Protein AF-A0A3G6NAJ1-F1 (afdb_monomer_lite)

Sequence (174 aa):
MIWLTFDSLKNNQDKDSTIIVYVIDLIFLIFSSGSLFYFLKTQIIKVTENHLIVSYQFLPFSKKVLLNDINGFKQIPKPVKYSKGFEKPQTIYTIFETFIILKNKNDLKTYALDDFEFNEVRKLVEKIKRREGKLEVKKLTTVEFIFQNFSIILFLIICLILVLGLSNALINNS

Organism: NCBI:txid254

Secondary structure (DSSP, 8-state):
-HHHHHHHHHS---HHHHHHHHHHHHHHHHHHHHHHHHHHH-EEEEE-SSEEEEEESSSS-EEEEEGGGEEEEEEEEEEEEE--TTSPPEEEEEEEEEEEEETTS-EEEE----HHHHHHHHHHHHHHHTT-S-----PPPHHHHHHHTHHHHHHHHHHHHHHHHHHHHHHH--

Structure (mmCIF, N/CA/C/O backbone):
data_AF-A0A3G6NAJ1-F1
#
_entry.id   AF-A0A3G6NAJ1-F1
#
loop_
_atom_site.group_PDB
_atom_site.id
_atom_site.type_symbol
_atom_site.label_atom_id
_atom_site.label_alt_id
_atom_site.label_comp_id
_atom_site.label_asym_id
_atom_site.label_entity_id
_atom_site.label_seq_id
_atom_site.pdbx_PDB_ins_code
_atom_site.Cartn_x
_atom_site.Cartn_y
_atom_site.Cartn_z
_atom_site.occupancy
_atom_site.B_iso_or_equiv
_atom_site.auth_seq_id
_atom_site.auth_comp_id
_atom_site.auth_asym_id
_atom_site.auth_atom_id
_atom_site.pdbx_PDB_model_num
ATOM 1 N N . MET A 1 1 ? 26.169 13.264 -20.474 1.00 37.09 1 MET A N 1
ATOM 2 C CA . MET A 1 1 ? 26.106 11.794 -20.646 1.00 37.09 1 MET A CA 1
ATOM 3 C C . MET A 1 1 ? 24.952 11.374 -21.559 1.00 37.09 1 MET A C 1
ATOM 5 O O . MET A 1 1 ? 25.225 10.692 -22.528 1.00 37.09 1 MET A O 1
ATOM 9 N N . ILE A 1 2 ? 23.722 11.872 -21.352 1.00 38.25 2 ILE A N 1
ATOM 10 C CA . ILE A 1 2 ? 22.575 11.658 -22.270 1.00 38.25 2 ILE A CA 1
ATOM 11 C C . ILE A 1 2 ? 22.854 12.178 -23.697 1.00 38.25 2 ILE A C 1
ATOM 13 O O . ILE A 1 2 ? 22.484 11.550 -24.677 1.00 38.25 2 ILE A O 1
ATOM 17 N N . TRP A 1 3 ? 23.580 13.290 -23.834 1.00 33.19 3 TRP A N 1
ATOM 18 C CA . TRP A 1 3 ? 23.906 13.866 -25.146 1.00 33.19 3 TRP A CA 1
ATOM 19 C C . TRP A 1 3 ? 24.850 12.987 -25.992 1.00 33.19 3 TRP A C 1
ATOM 21 O O . TRP A 1 3 ? 24.677 12.875 -27.198 1.00 33.19 3 TRP A O 1
ATOM 31 N N . LEU A 1 4 ? 25.782 12.270 -25.347 1.00 38.50 4 LEU A N 1
ATOM 32 C CA . LEU A 1 4 ? 26.740 11.387 -26.030 1.00 38.50 4 LEU A CA 1
ATOM 33 C C . LEU A 1 4 ? 26.081 10.101 -26.546 1.00 38.50 4 LEU A C 1
ATOM 35 O O . LEU A 1 4 ? 26.460 9.592 -27.596 1.00 38.50 4 LEU A O 1
ATOM 39 N N . THR A 1 5 ? 25.065 9.596 -25.840 1.00 50.41 5 THR A N 1
ATOM 40 C CA . THR A 1 5 ? 24.259 8.466 -26.319 1.00 50.41 5 THR A CA 1
ATOM 41 C C . THR A 1 5 ? 23.371 8.855 -27.504 1.00 50.41 5 THR A C 1
ATOM 43 O O . THR A 1 5 ? 23.184 8.041 -28.401 1.00 50.41 5 THR A O 1
ATOM 46 N N . PHE A 1 6 ? 22.885 10.103 -27.558 1.00 51.59 6 PHE A N 1
ATOM 47 C CA . PHE A 1 6 ? 22.099 10.614 -28.690 1.00 51.59 6 PHE A CA 1
ATOM 48 C C . PHE A 1 6 ? 22.945 10.798 -29.962 1.00 51.59 6 PHE A C 1
ATOM 50 O O . PHE A 1 6 ? 22.522 10.368 -31.034 1.00 51.59 6 PHE A O 1
ATOM 57 N N . ASP A 1 7 ? 24.152 11.362 -29.851 1.00 46.56 7 ASP A N 1
ATOM 58 C CA . ASP A 1 7 ? 25.045 11.548 -31.009 1.00 46.56 7 ASP A CA 1
ATOM 59 C C . ASP A 1 7 ? 25.581 10.220 -31.561 1.00 46.56 7 ASP A C 1
ATOM 61 O O . ASP A 1 7 ? 25.697 10.048 -32.775 1.00 46.56 7 ASP A O 1
ATOM 65 N N . SER A 1 8 ? 25.841 9.242 -30.689 1.00 47.03 8 SER A N 1
ATOM 66 C CA . SER A 1 8 ? 26.261 7.902 -31.113 1.00 47.03 8 SER A CA 1
ATOM 67 C C . SER A 1 8 ? 25.166 7.136 -31.868 1.00 47.03 8 SER A C 1
ATOM 69 O O . SER A 1 8 ? 25.495 6.311 -32.718 1.00 47.03 8 SER A O 1
ATOM 71 N N . LEU A 1 9 ? 23.885 7.378 -31.564 1.00 50.72 9 LEU A N 1
ATOM 72 C CA . LEU A 1 9 ? 22.741 6.741 -32.233 1.00 50.72 9 LEU A CA 1
ATOM 73 C C . LEU A 1 9 ? 22.414 7.382 -33.585 1.00 50.72 9 LEU A C 1
ATOM 75 O O . LEU A 1 9 ? 21.941 6.699 -34.487 1.00 50.72 9 LEU A O 1
ATOM 79 N N . LYS A 1 10 ? 22.698 8.678 -33.745 1.00 50.81 10 LYS A N 1
ATOM 80 C CA . LYS A 1 10 ? 22.469 9.414 -34.994 1.00 50.81 10 LYS A CA 1
ATOM 81 C C . LYS A 1 10 ? 23.435 9.015 -36.120 1.00 50.81 10 LYS A C 1
ATOM 83 O O . LYS A 1 10 ? 23.087 9.154 -37.286 1.00 50.81 10 LYS A O 1
ATOM 88 N N . ASN A 1 11 ? 24.632 8.529 -35.782 1.00 49.94 11 ASN A N 1
ATOM 89 C CA . ASN A 1 11 ? 25.711 8.305 -36.754 1.00 49.94 11 ASN A CA 1
ATOM 90 C C . ASN A 1 11 ? 25.886 6.854 -37.234 1.00 49.94 11 ASN A C 1
ATOM 92 O O . ASN A 1 11 ? 26.645 6.639 -38.172 1.00 49.94 11 ASN A O 1
ATOM 96 N N . ASN A 1 12 ? 25.203 5.869 -36.639 1.00 51.31 12 ASN A N 1
ATOM 97 C CA . ASN A 1 12 ? 25.319 4.459 -37.030 1.00 51.31 12 ASN A CA 1
ATOM 98 C C . ASN A 1 12 ? 23.931 3.847 -37.271 1.00 51.31 12 ASN A C 1
ATOM 100 O O . ASN A 1 12 ? 23.327 3.260 -36.368 1.00 51.31 12 ASN A O 1
ATOM 104 N N . GLN A 1 13 ? 23.433 3.984 -38.503 1.00 56.41 13 GLN A N 1
ATOM 105 C CA . GLN A 1 13 ? 22.323 3.176 -39.012 1.00 56.41 13 GLN A CA 1
ATOM 106 C C . GLN A 1 13 ? 22.843 1.767 -39.306 1.00 56.41 13 GLN A C 1
ATOM 108 O O . GLN A 1 13 ? 23.277 1.464 -40.415 1.00 56.41 13 GLN A O 1
ATOM 113 N N . ASP A 1 14 ? 22.800 0.909 -38.294 1.00 62.12 14 ASP A N 1
ATOM 114 C CA . ASP A 1 14 ? 22.918 -0.531 -38.472 1.00 62.12 14 ASP A CA 1
ATOM 115 C C . ASP A 1 14 ? 21.675 -1.183 -37.864 1.00 62.12 14 ASP A C 1
ATOM 117 O O . ASP A 1 14 ? 21.136 -0.683 -36.873 1.00 62.12 14 ASP A O 1
ATOM 121 N N . LYS A 1 15 ? 21.177 -2.283 -38.436 1.00 61.84 15 LYS A N 1
ATOM 122 C CA . LYS A 1 15 ? 19.941 -2.929 -37.933 1.00 61.84 15 LYS A CA 1
ATOM 123 C C . LYS A 1 15 ? 20.054 -3.299 -36.451 1.00 61.84 15 LYS A C 1
ATOM 125 O O . LYS A 1 15 ? 19.065 -3.255 -35.719 1.00 61.84 15 LYS A O 1
ATOM 130 N N . ASP A 1 16 ? 21.271 -3.594 -36.012 1.00 65.38 16 ASP A N 1
ATOM 131 C CA . ASP A 1 16 ? 21.599 -3.920 -34.631 1.00 65.38 16 ASP A CA 1
ATOM 132 C C . ASP A 1 16 ? 21.404 -2.724 -33.683 1.00 65.38 16 ASP A C 1
ATOM 134 O O . ASP A 1 16 ? 20.920 -2.907 -32.564 1.00 65.38 16 ASP A O 1
ATOM 138 N N . SER A 1 17 ? 21.681 -1.487 -34.120 1.00 68.50 17 SER A N 1
ATOM 139 C CA . SER A 1 17 ? 21.478 -0.292 -33.286 1.00 68.50 17 SER A CA 1
ATOM 140 C C . SER A 1 17 ? 19.991 0.004 -33.077 1.00 68.50 17 SER A C 1
ATOM 142 O O . SER A 1 17 ? 19.580 0.335 -31.964 1.00 68.50 17 SER A O 1
ATOM 144 N N . THR A 1 18 ? 19.156 -0.217 -34.097 1.00 70.06 18 THR A N 1
ATOM 145 C CA . THR A 1 18 ? 17.693 -0.085 -33.996 1.00 70.06 18 THR A CA 1
ATOM 146 C C . THR A 1 18 ? 17.095 -1.115 -33.031 1.00 70.06 18 THR A C 1
ATOM 148 O O . THR A 1 18 ? 16.264 -0.768 -32.190 1.00 70.06 18 THR A O 1
ATOM 151 N N . ILE A 1 19 ? 17.547 -2.375 -33.099 1.00 75.62 19 ILE A N 1
ATOM 152 C CA . ILE A 1 19 ? 17.097 -3.447 -32.194 1.00 75.62 19 ILE A CA 1
ATOM 153 C C . ILE A 1 19 ? 17.443 -3.111 -30.738 1.00 75.62 19 ILE A C 1
ATOM 155 O O . ILE A 1 19 ? 16.603 -3.282 -29.853 1.00 75.62 19 ILE A O 1
ATOM 159 N N . ILE A 1 20 ? 18.647 -2.591 -30.482 1.00 77.56 20 ILE A N 1
ATOM 160 C CA . ILE A 1 20 ? 19.077 -2.198 -29.132 1.00 77.56 20 ILE A CA 1
ATOM 161 C C . ILE A 1 20 ? 18.155 -1.120 -28.546 1.00 77.56 20 ILE A C 1
ATOM 163 O O . ILE A 1 20 ? 17.766 -1.230 -27.381 1.00 77.56 20 ILE A O 1
ATOM 167 N N . VAL A 1 21 ? 17.751 -0.115 -29.331 1.00 75.50 21 VAL A N 1
ATOM 168 C CA . VAL A 1 21 ? 16.840 0.935 -28.844 1.00 75.50 21 VAL A CA 1
ATOM 169 C C . VAL A 1 21 ? 15.472 0.363 -28.471 1.00 75.50 21 VAL A C 1
ATOM 171 O O . VAL A 1 21 ? 14.977 0.662 -27.386 1.00 75.50 21 VAL A O 1
ATOM 174 N N . TYR A 1 22 ? 14.894 -0.521 -29.293 1.00 76.19 22 TYR A N 1
ATOM 175 C CA . TYR A 1 22 ? 13.616 -1.168 -28.966 1.00 76.19 22 TYR A CA 1
ATOM 176 C C . TYR A 1 22 ? 13.674 -1.985 -27.672 1.00 76.19 22 TYR A C 1
ATOM 178 O O . TYR A 1 22 ? 12.726 -1.970 -26.885 1.00 76.19 22 TYR A O 1
ATOM 186 N N . VA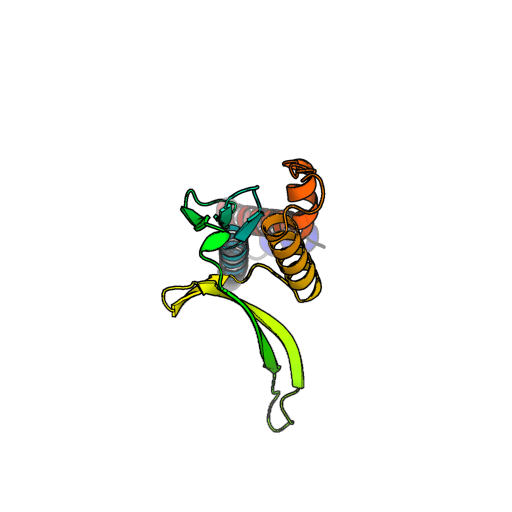L A 1 23 ? 14.782 -2.691 -27.431 1.00 82.00 23 VAL A N 1
ATOM 187 C CA . VAL A 1 23 ? 14.978 -3.456 -26.192 1.00 82.00 23 VAL A CA 1
ATOM 188 C C . VAL A 1 23 ? 15.033 -2.524 -24.982 1.00 82.00 23 VAL A C 1
ATOM 190 O O . VAL A 1 23 ? 14.401 -2.806 -23.963 1.00 82.00 23 VAL A O 1
ATOM 193 N N . ILE A 1 24 ? 15.748 -1.402 -25.087 1.00 81.69 24 ILE A N 1
ATOM 194 C CA . ILE A 1 24 ? 15.842 -0.411 -24.009 1.00 81.69 24 ILE A CA 1
ATOM 195 C C . ILE A 1 24 ? 14.468 0.217 -23.730 1.00 81.69 24 ILE A C 1
ATOM 197 O O . ILE A 1 24 ? 14.057 0.276 -22.568 1.00 81.69 24 ILE A O 1
ATOM 201 N N . ASP A 1 25 ? 13.728 0.609 -24.768 1.00 79.81 25 ASP A N 1
ATOM 202 C CA . ASP A 1 25 ? 12.376 1.166 -24.633 1.00 79.81 25 ASP A CA 1
ATOM 203 C C . ASP A 1 25 ? 11.423 0.189 -23.948 1.00 79.81 25 ASP A C 1
ATOM 205 O O . ASP A 1 25 ? 10.706 0.564 -23.016 1.00 79.81 25 ASP A O 1
ATOM 209 N N . LEU A 1 26 ? 11.459 -1.086 -24.341 1.00 84.50 26 LEU A N 1
ATOM 210 C CA . LEU A 1 26 ? 10.647 -2.126 -23.718 1.00 84.50 26 LEU A CA 1
ATOM 211 C C . LEU A 1 26 ? 10.952 -2.262 -22.220 1.00 84.50 26 LEU A C 1
ATOM 213 O O . LEU A 1 26 ? 10.029 -2.359 -21.409 1.00 84.50 26 LEU A O 1
ATOM 217 N N . ILE A 1 27 ? 12.232 -2.233 -21.836 1.00 86.50 27 ILE A N 1
ATOM 218 C CA . ILE A 1 27 ? 12.651 -2.306 -20.431 1.00 86.50 27 ILE A CA 1
ATOM 219 C C . ILE A 1 27 ? 12.082 -1.122 -19.638 1.00 86.50 27 ILE A C 1
ATOM 221 O O . ILE A 1 27 ? 11.459 -1.324 -18.591 1.00 86.50 27 ILE A O 1
ATOM 225 N N . PHE A 1 28 ? 12.240 0.108 -20.132 1.00 83.19 28 PHE A N 1
ATOM 226 C CA . PHE A 1 28 ? 11.711 1.293 -19.448 1.00 83.19 28 PHE A CA 1
ATOM 227 C C . PHE A 1 28 ? 10.183 1.307 -19.386 1.00 83.19 28 PHE A C 1
ATOM 229 O O . PHE A 1 28 ? 9.612 1.747 -18.384 1.00 83.19 28 PHE A O 1
ATOM 236 N N . LEU A 1 29 ? 9.507 0.776 -20.403 1.00 85.12 29 LEU A N 1
ATOM 237 C CA . LEU A 1 29 ? 8.052 0.667 -20.426 1.00 85.12 29 LEU A CA 1
ATOM 238 C C . LEU A 1 29 ? 7.543 -0.339 -19.383 1.00 85.12 29 LEU A C 1
ATOM 240 O O . LEU A 1 29 ? 6.556 -0.061 -18.692 1.00 85.12 29 LEU A O 1
ATOM 244 N N . ILE A 1 30 ? 8.250 -1.458 -19.194 1.00 88.00 30 ILE A N 1
ATOM 245 C CA . ILE A 1 30 ? 7.976 -2.424 -18.118 1.00 88.00 30 ILE A CA 1
ATOM 246 C C . ILE A 1 30 ? 8.170 -1.767 -16.746 1.00 88.00 30 ILE A C 1
ATOM 248 O O . ILE A 1 30 ? 7.288 -1.874 -15.890 1.00 88.00 30 ILE A O 1
ATOM 252 N N . PHE A 1 31 ? 9.274 -1.044 -16.532 1.00 85.19 31 PHE A N 1
ATOM 253 C CA . PHE A 1 31 ? 9.519 -0.340 -15.267 1.00 85.19 31 PHE A CA 1
ATOM 254 C C . PHE A 1 31 ? 8.470 0.740 -14.980 1.00 85.19 31 PHE A C 1
ATOM 256 O O . PHE A 1 31 ? 7.967 0.820 -13.858 1.00 85.19 31 PHE A O 1
ATOM 263 N N . SER A 1 32 ? 8.095 1.529 -15.987 1.00 83.88 32 SER A N 1
ATOM 264 C CA . SER A 1 32 ? 7.043 2.546 -15.876 1.00 83.88 32 SER A CA 1
ATOM 265 C C . SER A 1 32 ? 5.696 1.918 -15.511 1.00 83.88 32 SER A C 1
ATOM 267 O O . SER A 1 32 ? 5.044 2.346 -14.557 1.00 83.88 32 SER A O 1
ATOM 269 N N . SER A 1 33 ? 5.323 0.830 -16.190 1.00 86.25 33 SER A N 1
ATOM 270 C CA . SER A 1 33 ? 4.091 0.085 -15.911 1.00 86.25 33 SER A CA 1
ATOM 271 C C . SER A 1 33 ? 4.086 -0.510 -14.500 1.00 86.25 33 SER A C 1
ATOM 273 O O . SER A 1 33 ? 3.084 -0.416 -13.791 1.00 86.25 33 SER A O 1
ATOM 275 N N . GLY A 1 34 ? 5.211 -1.080 -14.054 1.00 84.94 34 GLY A N 1
ATOM 276 C CA . GLY A 1 34 ? 5.366 -1.595 -12.692 1.00 84.94 34 GLY A CA 1
ATOM 277 C C . GLY A 1 34 ? 5.253 -0.501 -11.626 1.00 84.94 34 GLY A C 1
ATOM 278 O O . GLY A 1 34 ? 4.554 -0.681 -10.627 1.00 84.94 34 GLY A O 1
ATOM 279 N N . SER A 1 35 ? 5.885 0.651 -11.860 1.00 82.56 35 SER A N 1
ATOM 280 C CA . SER A 1 35 ? 5.803 1.824 -10.981 1.00 82.56 35 SER A CA 1
ATOM 281 C C . SER A 1 35 ? 4.367 2.345 -10.876 1.00 82.56 35 SER A C 1
ATOM 283 O O . SER A 1 35 ? 3.845 2.531 -9.774 1.00 82.56 35 SER A O 1
ATOM 285 N N . LEU A 1 36 ? 3.679 2.479 -12.014 1.00 83.75 36 LEU A N 1
ATOM 286 C CA . LEU A 1 36 ? 2.277 2.890 -12.065 1.00 83.75 36 LEU A CA 1
ATOM 287 C C . LEU A 1 36 ? 1.372 1.898 -11.325 1.00 83.75 36 LEU A C 1
ATOM 289 O O . LEU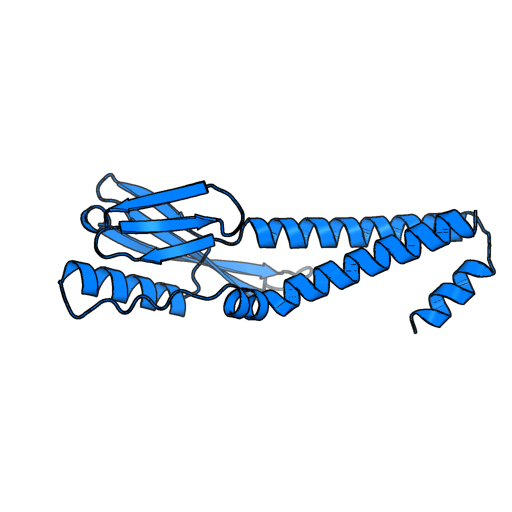 A 1 36 ? 0.511 2.306 -10.547 1.00 83.75 36 LEU A O 1
ATOM 293 N N . PHE A 1 37 ? 1.581 0.594 -11.518 1.00 84.69 37 PHE A N 1
ATOM 294 C CA . PHE A 1 37 ? 0.828 -0.439 -10.810 1.00 84.69 37 PHE A CA 1
ATOM 295 C C . PHE A 1 37 ? 1.001 -0.332 -9.290 1.00 84.69 37 PHE A C 1
ATOM 297 O O . PHE A 1 37 ? 0.016 -0.395 -8.551 1.00 84.69 37 PHE A O 1
ATOM 304 N N . TYR A 1 38 ? 2.235 -0.136 -8.817 1.00 78.00 38 TYR A N 1
ATOM 305 C CA . TYR A 1 38 ? 2.507 0.058 -7.394 1.00 78.00 38 TYR A CA 1
ATOM 306 C C . TYR A 1 38 ? 1.790 1.301 -6.858 1.00 78.00 38 TYR A C 1
ATOM 308 O O . TYR A 1 38 ? 1.095 1.224 -5.845 1.00 78.00 38 TYR A O 1
ATOM 316 N N . PHE A 1 39 ? 1.873 2.411 -7.593 1.00 76.94 39 PHE A N 1
ATOM 317 C CA . PHE A 1 39 ? 1.232 3.675 -7.245 1.00 76.94 39 PHE A CA 1
ATOM 318 C C . PHE A 1 39 ? -0.300 3.561 -7.150 1.00 76.94 39 PHE A C 1
ATOM 320 O O . PHE A 1 39 ? -0.904 4.078 -6.211 1.00 76.94 39 PHE A O 1
ATOM 327 N N . LEU A 1 40 ? -0.937 2.823 -8.066 1.00 80.69 40 LEU A N 1
ATOM 328 C CA . LEU A 1 40 ? -2.382 2.553 -8.037 1.00 80.69 40 LEU A CA 1
ATOM 329 C C . LEU A 1 40 ? -2.797 1.645 -6.872 1.00 80.69 40 LEU A C 1
ATOM 331 O O . LEU A 1 40 ? -3.904 1.775 -6.343 1.00 80.69 40 LEU A O 1
ATOM 335 N N . LYS A 1 41 ? -1.919 0.721 -6.470 1.00 78.19 41 LYS A N 1
ATOM 336 C CA . LYS A 1 41 ? -2.169 -0.222 -5.375 1.00 78.19 41 LYS A CA 1
ATOM 337 C C . LYS A 1 41 ? -1.991 0.413 -3.992 1.00 78.19 41 LYS A C 1
ATOM 339 O O . LYS A 1 41 ? -2.412 -0.198 -3.010 1.00 78.19 41 LYS A O 1
ATOM 344 N N . THR A 1 42 ? -1.427 1.617 -3.899 1.00 76.56 42 THR A N 1
ATOM 345 C CA . THR A 1 42 ? -1.276 2.350 -2.637 1.00 76.56 42 THR A CA 1
ATOM 346 C C . THR A 1 42 ? -2.627 2.512 -1.938 1.00 76.56 42 THR A C 1
ATOM 348 O O . THR A 1 42 ? -3.584 3.084 -2.472 1.00 76.56 42 THR A O 1
ATOM 351 N N . GLN A 1 43 ? -2.705 1.971 -0.724 1.00 78.12 43 GLN A N 1
ATOM 352 C CA . GLN A 1 43 ? -3.884 2.011 0.132 1.00 78.12 43 GLN A CA 1
ATOM 353 C C . GLN A 1 43 ? -3.731 3.122 1.173 1.00 78.12 43 GLN A C 1
ATOM 355 O O . GLN A 1 43 ? -2.643 3.369 1.676 1.00 78.12 43 GLN A O 1
ATOM 360 N N . ILE A 1 44 ? -4.843 3.755 1.528 1.00 77.62 44 ILE A N 1
ATOM 361 C CA . ILE A 1 44 ? -4.951 4.707 2.631 1.00 77.62 44 ILE A CA 1
ATOM 362 C C . ILE A 1 44 ? -5.869 4.099 3.677 1.00 77.62 44 ILE A C 1
ATOM 364 O O . ILE A 1 44 ? -6.939 3.573 3.349 1.00 77.62 44 ILE A O 1
ATOM 368 N N . ILE A 1 45 ? -5.493 4.254 4.940 1.00 80.44 45 ILE A N 1
ATOM 369 C CA . ILE A 1 45 ? -6.357 3.946 6.072 1.00 80.44 45 ILE A CA 1
ATOM 370 C C . ILE A 1 45 ? -6.805 5.260 6.701 1.00 80.44 45 ILE A C 1
ATOM 372 O O . ILE A 1 45 ? -5.993 6.080 7.119 1.00 80.44 45 ILE A O 1
ATOM 376 N N . LYS A 1 46 ? -8.119 5.468 6.751 1.00 81.88 46 LYS A N 1
ATOM 377 C CA . LYS A 1 46 ? -8.747 6.616 7.405 1.00 81.88 46 LYS A CA 1
ATOM 378 C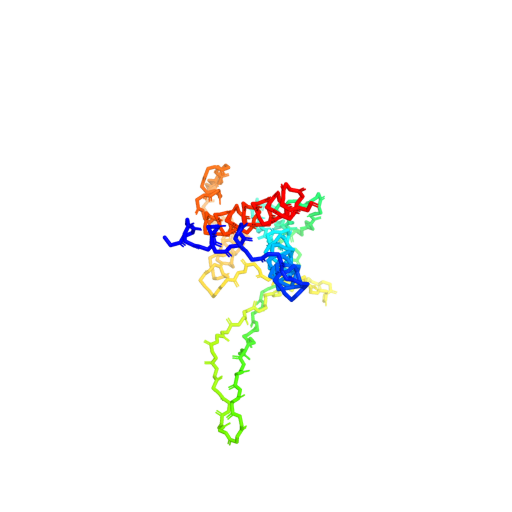 C . LYS A 1 46 ? -9.562 6.116 8.582 1.00 81.88 46 LYS A C 1
ATOM 380 O O . LYS A 1 46 ? -10.452 5.284 8.413 1.00 81.88 46 LYS A O 1
ATOM 385 N N . VAL A 1 47 ? -9.276 6.641 9.765 1.00 83.00 47 VAL A N 1
ATOM 386 C CA . VAL A 1 47 ? -10.040 6.349 10.977 1.00 83.00 47 VAL A CA 1
ATOM 387 C C . VAL A 1 47 ? -10.946 7.541 11.270 1.00 83.00 47 VAL A C 1
ATOM 389 O O . VAL A 1 47 ? -10.495 8.681 11.323 1.00 83.00 47 VAL A O 1
ATOM 392 N N . THR A 1 48 ? -12.238 7.273 11.400 1.00 82.62 48 THR A N 1
ATOM 393 C CA . THR A 1 48 ? -13.280 8.239 11.776 1.00 82.62 48 THR A CA 1
ATOM 394 C C . THR A 1 48 ? -13.867 7.837 13.127 1.00 82.62 48 THR A C 1
ATOM 396 O O . THR A 1 48 ? -13.516 6.786 13.654 1.00 82.62 48 THR A O 1
ATOM 399 N N . GLU A 1 49 ? -14.795 8.624 13.671 1.00 82.12 49 GLU A N 1
ATOM 400 C CA . GLU A 1 49 ? -15.422 8.334 14.971 1.00 82.12 49 GLU A CA 1
ATOM 401 C C . GLU A 1 49 ? -16.080 6.949 15.039 1.00 82.12 49 GLU A C 1
ATOM 403 O O . GLU A 1 49 ? -15.985 6.268 16.052 1.00 82.12 49 GLU A O 1
ATOM 408 N N . ASN A 1 50 ? -16.709 6.506 13.945 1.00 85.19 50 ASN A N 1
ATOM 409 C CA . ASN A 1 50 ? -17.478 5.257 13.927 1.00 85.19 50 ASN A CA 1
ATOM 410 C C . ASN A 1 50 ? -16.935 4.216 12.948 1.00 85.19 50 ASN A C 1
ATOM 412 O O . ASN A 1 50 ? -17.275 3.038 13.062 1.00 85.19 50 ASN A O 1
ATOM 416 N N . HIS A 1 51 ? -16.095 4.619 11.989 1.00 86.62 51 HIS A N 1
ATOM 417 C CA . HIS A 1 51 ? -15.636 3.743 10.913 1.00 86.62 51 HIS A CA 1
ATOM 418 C C . HIS A 1 51 ? -14.124 3.785 10.719 1.00 86.62 51 HIS A C 1
ATOM 420 O O . HIS A 1 51 ? -13.510 4.852 10.739 1.00 86.62 51 HIS A O 1
ATOM 426 N N . LEU A 1 52 ? -13.554 2.627 10.399 1.00 87.00 52 LEU A N 1
ATOM 427 C CA . LEU A 1 52 ? -12.268 2.501 9.734 1.00 87.00 52 LEU A CA 1
ATOM 428 C C . LEU A 1 52 ? -12.523 2.282 8.241 1.00 87.00 52 LEU A C 1
ATOM 430 O O . LEU A 1 52 ? -13.261 1.381 7.840 1.00 87.00 52 LEU A O 1
ATOM 434 N N . ILE A 1 53 ? -11.930 3.133 7.415 1.00 86.06 53 ILE A N 1
ATOM 435 C CA . ILE A 1 53 ? -12.076 3.117 5.964 1.00 86.06 53 ILE A CA 1
ATOM 436 C C . ILE A 1 53 ? -10.722 2.761 5.366 1.00 86.06 53 ILE A C 1
ATOM 438 O O . ILE A 1 53 ? -9.748 3.481 5.567 1.00 86.06 53 ILE A O 1
ATOM 442 N N . VAL A 1 54 ? -10.678 1.667 4.613 1.00 84.50 54 VAL A N 1
ATOM 443 C CA . VAL A 1 54 ? -9.528 1.297 3.784 1.00 84.50 54 VAL A CA 1
ATOM 444 C C . VAL A 1 54 ? -9.889 1.616 2.343 1.00 84.50 54 VAL A C 1
ATOM 446 O O . VAL A 1 54 ? -10.837 1.049 1.802 1.00 84.50 54 VAL A O 1
ATOM 449 N N . SER A 1 55 ? -9.176 2.541 1.719 1.00 82.38 55 SER A N 1
ATOM 450 C CA . SER A 1 55 ? -9.424 2.959 0.336 1.00 82.38 55 SER A CA 1
ATOM 451 C C . SER A 1 55 ? -8.158 2.864 -0.486 1.00 82.38 55 SER A C 1
ATOM 453 O O . SER A 1 55 ? -7.076 3.109 0.035 1.00 82.38 55 SER A O 1
ATOM 455 N N . TYR A 1 56 ? -8.287 2.579 -1.774 1.00 81.31 56 TYR A N 1
ATOM 456 C CA . TYR A 1 56 ? -7.187 2.813 -2.703 1.00 81.31 56 TYR A CA 1
ATOM 457 C C . TYR A 1 56 ? -7.093 4.310 -2.993 1.00 81.31 56 TYR A C 1
ATOM 459 O O . TYR A 1 56 ? -8.115 4.982 -3.117 1.00 81.31 56 TYR A O 1
ATOM 467 N N . GLN A 1 57 ? -5.878 4.842 -3.072 1.00 73.31 57 GLN A N 1
ATOM 468 C CA . GLN A 1 57 ? -5.665 6.280 -3.252 1.00 73.31 57 GLN A CA 1
ATOM 469 C C . GLN A 1 57 ? -6.224 6.790 -4.588 1.00 73.31 57 GLN A C 1
ATOM 471 O O . GLN A 1 57 ? -6.819 7.865 -4.633 1.00 73.31 57 GLN A O 1
ATOM 476 N N . PHE A 1 58 ? -6.041 6.015 -5.659 1.00 72.44 58 PHE A N 1
ATOM 477 C CA . PHE A 1 58 ? -6.365 6.414 -7.036 1.00 72.44 58 PHE A CA 1
ATOM 478 C C . PHE A 1 58 ? -7.531 5.658 -7.654 1.00 72.44 58 PHE A C 1
ATOM 480 O O . PHE A 1 58 ? -7.922 5.945 -8.782 1.00 72.44 58 PHE A O 1
ATOM 487 N N . LEU A 1 59 ? -8.087 4.688 -6.933 1.00 76.56 59 LEU A N 1
ATOM 488 C CA . LEU A 1 59 ? -9.226 3.926 -7.415 1.00 76.56 59 LEU A CA 1
ATOM 489 C C . LEU A 1 59 ? -10.462 4.303 -6.599 1.00 76.56 59 LEU A C 1
ATOM 491 O O . LEU A 1 59 ? -10.356 4.486 -5.385 1.00 76.56 59 LEU A O 1
ATOM 495 N N . PRO A 1 60 ? -11.657 4.335 -7.210 1.00 74.75 60 PRO A N 1
ATOM 496 C CA . PRO A 1 60 ? -12.908 4.643 -6.514 1.00 74.75 60 PRO A CA 1
ATOM 497 C C . PRO A 1 60 ? -13.366 3.510 -5.571 1.00 74.75 60 PRO A C 1
ATOM 499 O O . PRO A 1 60 ? -14.528 3.448 -5.172 1.00 74.75 60 PRO A O 1
ATOM 502 N N . PHE A 1 61 ? -12.470 2.593 -5.203 1.00 78.19 61 PHE A N 1
ATOM 503 C CA . PHE A 1 61 ? -12.757 1.451 -4.353 1.00 78.19 61 PHE A CA 1
ATOM 504 C C . PHE A 1 61 ? -12.396 1.768 -2.902 1.00 78.19 61 PHE A C 1
ATOM 506 O O . PHE A 1 61 ? -11.243 2.051 -2.562 1.00 78.19 61 PHE A O 1
ATOM 513 N N . SER A 1 62 ? -13.393 1.672 -2.023 1.00 82.00 62 SER A N 1
ATOM 514 C CA . SER A 1 62 ? -13.210 1.797 -0.580 1.00 82.00 62 SER A CA 1
ATOM 515 C C . SER A 1 62 ? -14.008 0.736 0.162 1.00 82.00 62 SER A C 1
ATOM 517 O O . SER A 1 62 ? -15.123 0.387 -0.223 1.00 82.00 62 SER A O 1
ATOM 519 N N . LYS A 1 63 ? -13.429 0.223 1.244 1.00 84.38 63 LYS A N 1
ATOM 520 C CA . LYS A 1 63 ? -14.065 -0.707 2.167 1.00 84.38 63 LYS A CA 1
ATOM 521 C C . LYS A 1 63 ? -14.208 -0.020 3.515 1.00 84.38 63 LYS A C 1
ATOM 523 O O . LYS A 1 63 ? -13.225 0.428 4.101 1.00 84.38 63 LYS A O 1
ATOM 528 N N . LYS A 1 64 ? -15.447 0.086 3.984 1.00 87.06 64 LYS A N 1
ATOM 529 C CA . LYS A 1 64 ? -15.790 0.703 5.267 1.00 87.06 64 LYS A CA 1
ATOM 530 C C . LYS A 1 64 ? -16.108 -0.390 6.276 1.00 87.06 64 LYS A C 1
ATOM 532 O O . LYS A 1 64 ? -16.815 -1.339 5.950 1.00 87.06 64 LYS A O 1
ATOM 537 N N . VAL A 1 65 ? -15.586 -0.244 7.484 1.00 86.56 65 VAL A N 1
ATOM 538 C CA . VAL A 1 65 ? -15.788 -1.172 8.596 1.00 86.56 65 VAL A CA 1
ATOM 539 C C . VAL A 1 65 ? -16.174 -0.361 9.823 1.00 86.56 65 VAL A C 1
ATOM 541 O O . VAL A 1 65 ? -15.508 0.624 10.135 1.00 86.56 65 VAL A O 1
ATOM 544 N N . LEU A 1 66 ? -17.231 -0.761 10.528 1.00 88.44 66 LEU A N 1
ATOM 545 C CA . LEU A 1 66 ? -17.590 -0.154 11.809 1.00 88.44 66 LEU A CA 1
ATOM 546 C C . LEU A 1 66 ? -16.526 -0.485 12.857 1.00 88.44 66 LEU A C 1
ATOM 548 O O . LEU A 1 66 ? -16.142 -1.644 13.009 1.00 88.44 66 LEU A O 1
ATOM 552 N N . LEU A 1 67 ? -16.075 0.505 13.629 1.00 85.38 67 LEU A N 1
ATOM 553 C CA . LEU A 1 67 ? -15.071 0.276 14.674 1.00 85.38 67 LEU A CA 1
ATOM 554 C C . LEU A 1 67 ? -15.549 -0.755 15.697 1.00 85.38 67 LEU A C 1
ATOM 556 O O . LEU A 1 67 ? -14.767 -1.596 16.138 1.00 85.38 67 LEU A O 1
ATOM 560 N N . ASN A 1 68 ? -16.842 -0.742 16.020 1.00 86.12 68 ASN A N 1
ATOM 561 C CA . ASN A 1 68 ? -17.462 -1.702 16.931 1.00 86.12 68 ASN A CA 1
ATOM 562 C C . ASN A 1 68 ? -17.410 -3.146 16.419 1.00 86.12 68 ASN A C 1
ATOM 564 O O . ASN A 1 68 ? -17.466 -4.066 17.236 1.00 86.12 68 ASN A O 1
ATOM 568 N N . ASP A 1 69 ? -17.274 -3.354 15.110 1.00 87.81 69 ASP A N 1
ATOM 569 C CA . ASP A 1 69 ? -17.181 -4.683 14.500 1.00 87.81 69 ASP A CA 1
ATOM 570 C C . ASP A 1 69 ? -15.747 -5.210 14.449 1.00 87.81 69 ASP A C 1
ATOM 572 O O . ASP A 1 69 ? -15.534 -6.396 14.199 1.00 87.81 69 ASP A O 1
ATOM 576 N N . ILE A 1 70 ? -14.756 -4.360 14.723 1.00 86.62 70 ILE A N 1
ATOM 577 C CA . ILE A 1 70 ? -13.352 -4.759 14.802 1.00 86.62 70 ILE A CA 1
ATOM 578 C C . ILE A 1 70 ? -13.131 -5.465 16.138 1.00 86.62 70 ILE A C 1
ATOM 580 O O . ILE A 1 70 ? -13.293 -4.859 17.197 1.00 86.62 70 ILE A O 1
ATOM 584 N N . ASN A 1 71 ? -12.727 -6.728 16.104 1.00 87.12 71 ASN A N 1
ATOM 585 C CA . ASN A 1 71 ? -12.328 -7.474 17.294 1.00 87.12 71 ASN A CA 1
ATOM 586 C C . ASN A 1 71 ? -10.852 -7.228 17.639 1.00 87.12 71 ASN A C 1
ATOM 588 O O . ASN A 1 71 ? -10.486 -7.128 18.805 1.00 87.12 71 ASN A O 1
ATOM 592 N N . GLY A 1 72 ? -10.004 -7.073 16.623 1.00 85.19 72 GLY A N 1
ATOM 593 C CA . GLY A 1 72 ? -8.587 -6.817 16.833 1.00 85.19 72 GLY A CA 1
ATOM 594 C C . GLY A 1 72 ? -7.813 -6.616 15.542 1.00 85.19 72 GLY A C 1
ATOM 595 O O . GLY A 1 72 ? -8.375 -6.546 14.450 1.00 85.19 72 GLY A O 1
ATOM 596 N N . PHE A 1 73 ? -6.498 -6.535 15.696 1.00 86.94 73 PHE A N 1
ATOM 597 C CA . PHE A 1 73 ? -5.552 -6.363 14.607 1.00 86.94 73 PHE A CA 1
ATOM 598 C C . PHE A 1 73 ? -4.450 -7.411 14.726 1.00 86.94 73 PHE A C 1
ATOM 600 O O . PHE A 1 73 ? -4.008 -7.724 15.834 1.00 86.94 73 PHE A O 1
ATOM 607 N N . LYS A 1 74 ? -3.990 -7.936 13.594 1.00 86.44 74 LYS A N 1
ATOM 608 C CA . LYS A 1 74 ? -2.863 -8.868 13.512 1.00 86.44 74 LYS A CA 1
ATOM 609 C C . LYS A 1 74 ? -1.931 -8.418 12.402 1.00 86.44 74 LYS A C 1
ATOM 611 O O . LYS A 1 74 ? -2.394 -8.099 11.317 1.00 86.44 74 LYS A O 1
ATOM 616 N N . GLN A 1 75 ? -0.634 -8.443 12.658 1.00 85.12 75 GLN A N 1
ATOM 617 C CA . GLN A 1 75 ? 0.384 -8.172 11.653 1.00 85.12 75 GLN A CA 1
ATOM 618 C C . GLN A 1 75 ? 1.256 -9.417 11.508 1.00 85.12 75 GLN A C 1
ATOM 620 O O . GLN A 1 75 ? 1.593 -10.065 12.502 1.00 85.12 75 GLN A O 1
ATOM 625 N N . ILE A 1 76 ? 1.548 -9.807 10.272 1.00 83.81 76 ILE A N 1
ATOM 626 C CA . ILE A 1 76 ? 2.382 -10.965 9.960 1.00 83.81 76 ILE A CA 1
ATOM 627 C C . ILE A 1 76 ? 3.604 -10.464 9.188 1.00 83.81 76 ILE A C 1
ATOM 629 O O . ILE A 1 76 ? 3.442 -9.999 8.055 1.00 83.81 76 ILE A O 1
ATOM 633 N N . PRO A 1 77 ? 4.818 -10.564 9.758 1.00 81.31 77 PRO A N 1
ATOM 634 C CA . PRO A 1 77 ? 6.036 -10.268 9.025 1.00 81.31 77 PRO A CA 1
ATOM 635 C C . PRO A 1 77 ? 6.287 -11.359 7.982 1.00 81.31 77 PRO A C 1
ATOM 637 O O . PRO A 1 77 ? 6.330 -12.552 8.291 1.00 81.31 77 PRO A O 1
ATOM 640 N N . LYS A 1 78 ? 6.478 -10.950 6.732 1.00 79.25 78 LYS A N 1
ATOM 641 C CA . LYS A 1 78 ? 6.925 -11.796 5.628 1.00 79.25 78 LYS A CA 1
ATOM 642 C C . LYS A 1 78 ? 8.340 -11.384 5.230 1.00 79.25 78 LYS A C 1
ATOM 644 O O . LYS A 1 78 ? 8.500 -10.425 4.471 1.00 79.25 78 LYS A O 1
ATOM 649 N N . PRO A 1 79 ? 9.374 -12.080 5.736 1.00 78.50 79 PRO A N 1
ATOM 650 C CA . PRO A 1 79 ? 10.744 -11.802 5.338 1.00 78.50 79 PRO A CA 1
ATOM 651 C C . PRO A 1 79 ? 10.924 -12.178 3.867 1.00 78.50 79 PRO A C 1
ATOM 653 O O . PRO A 1 79 ? 10.715 -13.331 3.480 1.00 78.50 79 PRO A O 1
ATOM 656 N N . VAL A 1 80 ? 11.323 -11.209 3.051 1.00 76.50 80 VAL A N 1
ATOM 657 C CA . VAL A 1 80 ? 11.750 -11.453 1.677 1.00 76.50 80 VAL A CA 1
ATOM 658 C C . VAL A 1 80 ? 13.200 -11.888 1.739 1.00 76.50 80 VAL A C 1
ATOM 660 O O . VAL A 1 80 ? 14.104 -11.124 2.086 1.00 76.50 80 VAL A O 1
ATOM 663 N N . LYS A 1 81 ? 13.395 -13.172 1.457 1.00 80.50 81 LYS A N 1
ATOM 664 C CA . LYS A 1 81 ? 14.700 -13.813 1.472 1.00 80.50 81 LYS A CA 1
ATOM 665 C C . LYS A 1 81 ? 15.268 -13.836 0.068 1.00 80.50 81 LYS A C 1
ATOM 667 O O . LYS A 1 81 ? 14.566 -14.171 -0.882 1.00 80.50 81 LYS A O 1
ATOM 672 N N . TYR A 1 82 ? 16.548 -13.537 -0.035 1.00 72.50 82 TYR A N 1
ATOM 673 C CA . TYR A 1 82 ? 17.323 -13.722 -1.245 1.00 72.50 82 TYR A CA 1
ATOM 674 C C . TYR A 1 82 ? 18.384 -14.777 -0.980 1.00 72.50 82 TYR A C 1
ATOM 676 O O . TYR A 1 82 ? 19.073 -14.734 0.041 1.00 72.50 82 TYR A O 1
ATOM 684 N N . SER A 1 83 ? 18.503 -15.739 -1.889 1.00 66.75 83 SER A N 1
ATOM 685 C CA . SER A 1 83 ? 19.639 -16.652 -1.918 1.00 66.75 83 SER A CA 1
ATOM 686 C C . SER A 1 83 ? 20.391 -16.465 -3.224 1.00 66.75 83 SER A C 1
ATOM 688 O O . SER A 1 83 ? 19.797 -16.424 -4.302 1.00 66.75 83 SER A O 1
ATOM 690 N N . LYS A 1 84 ? 21.715 -16.383 -3.123 1.00 63.31 84 LYS A N 1
ATOM 691 C CA . LYS A 1 84 ? 22.619 -16.402 -4.268 1.00 63.31 84 LYS A CA 1
ATOM 692 C C . LYS A 1 84 ? 23.346 -17.747 -4.251 1.00 63.31 84 LYS A C 1
ATOM 694 O O . LYS A 1 84 ? 24.160 -17.999 -3.369 1.00 63.31 84 LYS A O 1
ATOM 699 N N . GLY A 1 85 ? 23.015 -18.639 -5.184 1.00 74.31 85 GLY A N 1
ATOM 700 C CA . GLY A 1 85 ? 23.627 -19.974 -5.258 1.00 74.31 85 GLY A CA 1
ATOM 701 C C . GLY A 1 85 ? 23.378 -20.841 -4.012 1.00 74.31 85 GLY A C 1
ATOM 702 O O . GLY A 1 85 ? 22.235 -20.991 -3.590 1.00 74.31 85 GLY A O 1
ATOM 703 N N . PHE A 1 86 ? 24.452 -21.411 -3.445 1.00 63.50 86 PHE A N 1
ATOM 704 C CA . PHE A 1 86 ? 24.437 -22.326 -2.285 1.00 63.50 86 PHE A CA 1
ATOM 705 C C . PHE A 1 86 ? 24.539 -21.628 -0.914 1.00 63.50 86 PHE A C 1
ATOM 707 O O . PHE A 1 86 ? 24.642 -22.297 0.116 1.00 63.50 86 PHE A O 1
ATOM 714 N N . GLU A 1 87 ? 24.534 -20.296 -0.865 1.00 67.81 87 GLU A N 1
ATOM 715 C CA . GLU A 1 87 ? 24.603 -19.570 0.404 1.00 67.81 87 GLU A CA 1
ATOM 716 C C . GLU A 1 87 ? 23.271 -19.603 1.162 1.00 67.81 87 GLU A C 1
ATOM 718 O O . GLU A 1 87 ? 22.184 -19.652 0.575 1.00 67.81 87 GLU A O 1
ATOM 723 N N . LYS A 1 88 ? 23.348 -19.549 2.501 1.00 74.31 88 LYS A N 1
ATOM 724 C CA . LYS A 1 88 ? 22.151 -19.474 3.343 1.00 74.31 88 LYS A CA 1
ATOM 725 C C . LYS A 1 88 ? 21.340 -18.224 2.971 1.00 74.31 88 LYS A C 1
ATOM 727 O O . LYS A 1 88 ? 21.913 -17.138 2.907 1.00 74.31 88 LYS A O 1
ATOM 732 N N . PRO A 1 89 ? 20.016 -18.354 2.772 1.00 74.69 89 PRO A N 1
ATOM 733 C CA . PRO A 1 89 ? 19.171 -17.239 2.372 1.00 74.69 89 PRO A CA 1
ATOM 734 C C . PRO A 1 89 ? 19.230 -16.109 3.405 1.00 74.69 89 PRO A C 1
ATOM 736 O O . PRO A 1 89 ? 18.910 -16.320 4.578 1.00 74.69 89 PRO A O 1
ATOM 739 N N . GLN A 1 90 ? 19.604 -14.912 2.955 1.00 76.38 90 GLN A N 1
ATOM 740 C CA . GLN A 1 90 ? 19.625 -13.699 3.769 1.00 76.38 90 GLN A CA 1
ATOM 741 C C . GLN A 1 90 ? 18.317 -12.928 3.579 1.00 76.38 90 GLN A C 1
ATOM 743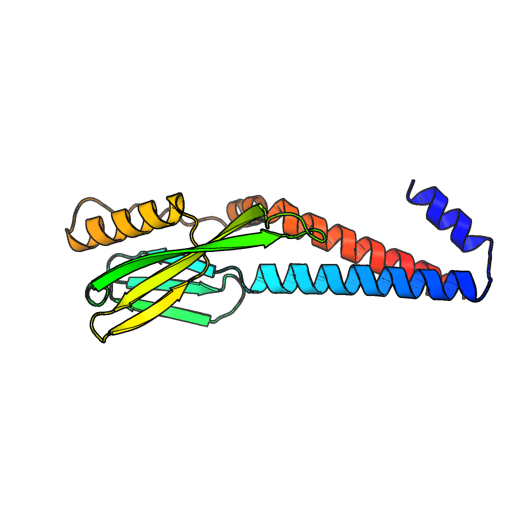 O O . GLN A 1 90 ? 17.783 -12.837 2.472 1.00 76.38 90 GLN A O 1
ATOM 748 N N . THR A 1 91 ? 17.772 -12.383 4.665 1.00 75.31 91 THR A N 1
ATOM 749 C CA . THR A 1 91 ? 16.595 -11.507 4.600 1.00 75.31 91 THR A CA 1
ATOM 750 C C . THR A 1 91 ? 17.036 -10.132 4.103 1.00 75.31 91 THR A C 1
ATOM 752 O O . THR A 1 91 ? 17.836 -9.487 4.773 1.00 75.31 91 THR A O 1
ATOM 755 N N . ILE A 1 92 ? 16.519 -9.679 2.956 1.00 74.31 92 ILE A N 1
ATOM 756 C CA . ILE A 1 92 ? 16.819 -8.337 2.427 1.00 74.31 92 ILE A CA 1
ATOM 757 C C . ILE A 1 92 ? 15.904 -7.298 3.079 1.00 74.31 92 ILE A C 1
ATOM 759 O O . ILE A 1 92 ? 16.362 -6.259 3.540 1.00 74.31 92 ILE A O 1
ATOM 763 N N . TYR A 1 93 ? 14.601 -7.577 3.121 1.00 68.69 93 TYR A N 1
ATOM 764 C CA . TYR A 1 93 ? 13.602 -6.698 3.724 1.00 68.69 93 TYR A CA 1
ATOM 765 C C . TYR A 1 93 ? 12.403 -7.511 4.220 1.00 68.69 93 TYR A C 1
ATOM 767 O O . TYR A 1 93 ? 12.172 -8.636 3.774 1.00 68.69 93 TYR A O 1
ATOM 775 N N . THR A 1 94 ? 11.633 -6.948 5.150 1.00 70.94 94 THR A N 1
ATOM 776 C CA . THR A 1 94 ? 10.419 -7.574 5.690 1.00 70.94 94 THR A CA 1
ATOM 777 C C . THR A 1 94 ? 9.206 -6.804 5.201 1.00 70.94 94 THR A C 1
ATOM 779 O O . THR A 1 94 ? 9.088 -5.607 5.441 1.00 70.94 94 THR A O 1
ATOM 782 N N . ILE A 1 95 ? 8.300 -7.493 4.511 1.00 72.50 95 ILE A N 1
ATOM 783 C CA . ILE A 1 95 ? 6.987 -6.948 4.165 1.00 72.50 95 ILE A CA 1
ATOM 784 C C . ILE A 1 95 ? 6.036 -7.294 5.304 1.00 72.50 95 ILE A C 1
ATOM 786 O O . ILE A 1 95 ? 5.971 -8.452 5.712 1.00 72.50 95 ILE A O 1
ATOM 790 N N . PHE A 1 96 ? 5.258 -6.334 5.787 1.00 76.31 96 PHE A N 1
ATOM 791 C CA . PHE A 1 96 ? 4.235 -6.597 6.792 1.00 76.31 96 PHE A CA 1
ATOM 792 C C . PHE A 1 96 ? 2.868 -6.762 6.134 1.00 76.31 96 PHE A C 1
ATOM 794 O O . PHE A 1 96 ? 2.414 -5.917 5.364 1.00 76.31 96 PHE A O 1
ATOM 801 N N . GLU A 1 97 ? 2.201 -7.877 6.424 1.00 81.44 97 GLU A N 1
ATOM 802 C CA . GLU A 1 97 ? 0.794 -8.053 6.079 1.00 81.44 97 GLU A CA 1
ATOM 803 C C . GLU A 1 97 ? -0.061 -7.762 7.304 1.00 81.44 97 GLU A C 1
ATOM 805 O O . GLU A 1 97 ? 0.039 -8.457 8.316 1.00 81.44 97 GLU A O 1
ATOM 810 N N . THR A 1 98 ? -0.927 -6.761 7.197 1.00 82.38 98 THR A N 1
ATOM 811 C CA . THR A 1 98 ? -1.806 -6.346 8.283 1.00 82.38 98 THR A CA 1
ATOM 812 C C . THR A 1 98 ? -3.216 -6.882 8.052 1.00 82.38 98 THR A C 1
ATOM 814 O O . THR A 1 98 ? -3.770 -6.812 6.956 1.00 82.38 98 THR A O 1
ATOM 817 N N . PHE A 1 99 ? -3.824 -7.416 9.102 1.00 85.38 99 PHE A N 1
ATOM 818 C CA . PHE A 1 99 ? -5.159 -7.995 9.111 1.00 85.38 99 PHE A CA 1
ATOM 819 C C . PHE A 1 99 ? -6.004 -7.298 10.172 1.00 85.38 99 PHE A C 1
ATOM 821 O O . PHE A 1 99 ? -5.623 -7.223 11.343 1.00 85.38 99 PHE A O 1
ATOM 828 N N . ILE A 1 100 ? -7.167 -6.806 9.760 1.00 84.38 100 ILE A N 1
ATOM 829 C CA . ILE A 1 100 ? -8.199 -6.289 10.656 1.00 84.38 100 ILE A CA 1
ATOM 830 C C . ILE A 1 100 ? -9.195 -7.421 10.882 1.00 84.38 100 ILE A C 1
ATOM 832 O O . ILE A 1 100 ? -9.901 -7.819 9.953 1.00 84.38 100 ILE A O 1
ATOM 836 N N . ILE A 1 101 ? -9.220 -7.944 12.104 1.00 85.94 101 ILE A N 1
ATOM 837 C CA . ILE A 1 101 ? -10.044 -9.087 12.495 1.00 85.94 101 ILE A CA 1
ATOM 838 C C . ILE A 1 101 ? -11.426 -8.566 12.865 1.00 85.94 101 ILE A C 1
ATOM 840 O O . ILE A 1 101 ? -11.563 -7.762 13.794 1.00 85.94 101 ILE A O 1
ATOM 844 N N . LEU A 1 102 ? -12.453 -9.028 12.160 1.00 86.94 102 LEU A N 1
ATOM 845 C CA . LEU A 1 102 ? -13.839 -8.645 12.413 1.00 86.94 102 LEU A CA 1
ATOM 846 C C . LEU A 1 102 ? -14.539 -9.664 13.322 1.00 86.94 102 LEU A C 1
ATOM 848 O O . LEU A 1 102 ? -14.184 -10.843 13.369 1.00 86.94 102 LEU A O 1
ATOM 852 N N . LYS A 1 103 ? -15.586 -9.230 14.029 1.00 87.06 103 LYS A N 1
ATOM 853 C CA . LYS A 1 103 ? -16.398 -10.089 14.915 1.00 87.06 103 LYS A CA 1
ATOM 854 C C . LYS A 1 103 ? -17.015 -11.297 14.205 1.00 87.06 103 LYS A C 1
ATOM 856 O O . LYS A 1 103 ? -17.197 -12.341 14.821 1.00 87.06 103 LYS A O 1
ATOM 861 N N . ASN A 1 104 ? -17.299 -11.181 12.910 1.00 83.62 104 ASN A N 1
ATOM 862 C CA . ASN A 1 104 ? -17.847 -12.259 12.083 1.00 83.62 104 ASN A CA 1
ATOM 863 C C . ASN A 1 104 ? -16.789 -13.274 11.597 1.00 83.62 104 ASN A C 1
ATOM 865 O O . ASN A 1 104 ? -17.079 -14.039 10.684 1.00 83.62 104 ASN A O 1
ATOM 869 N N . LYS A 1 105 ? -15.578 -13.283 12.181 1.00 72.25 105 LYS A N 1
ATOM 870 C CA . LYS A 1 105 ? -14.429 -14.121 11.778 1.00 72.25 105 LYS A CA 1
ATOM 871 C C . LYS A 1 105 ? -13.928 -13.882 10.347 1.00 72.25 105 LYS A C 1
ATOM 873 O O . LYS A 1 105 ? -13.109 -14.654 9.860 1.00 72.25 105 LYS A O 1
ATOM 878 N N . ASN A 1 106 ? -14.391 -12.824 9.681 1.00 79.19 106 ASN A N 1
ATOM 879 C CA . ASN A 1 106 ? -13.800 -12.381 8.426 1.00 79.19 106 ASN A CA 1
ATOM 880 C C . ASN A 1 106 ? -12.616 -11.458 8.715 1.00 79.19 106 ASN A C 1
ATOM 882 O O . ASN A 1 106 ? -12.698 -10.588 9.582 1.00 79.19 106 ASN A O 1
ATOM 886 N N . ASP A 1 107 ? -11.559 -11.591 7.922 1.00 80.38 107 ASP A N 1
ATOM 887 C CA . ASP A 1 107 ? -10.383 -10.735 8.028 1.00 80.38 107 ASP A CA 1
ATOM 888 C C . ASP A 1 107 ? -10.322 -9.771 6.841 1.00 80.38 107 ASP A C 1
ATOM 890 O O . ASP A 1 107 ? -10.495 -10.148 5.677 1.00 80.38 107 ASP A O 1
ATOM 894 N N . LEU A 1 108 ? -10.061 -8.495 7.122 1.00 80.81 108 LEU A N 1
ATOM 895 C CA . LEU A 1 108 ? -9.734 -7.511 6.097 1.00 80.81 108 LEU A CA 1
ATOM 896 C C . LEU A 1 108 ? -8.218 -7.376 6.026 1.00 80.81 108 LEU A C 1
ATOM 898 O O . LEU A 1 108 ? -7.586 -6.842 6.935 1.00 80.81 108 LEU A O 1
ATOM 902 N N . LYS A 1 109 ? -7.645 -7.852 4.922 1.00 78.44 109 LYS A N 1
ATOM 903 C CA . LYS A 1 109 ? -6.220 -7.716 4.639 1.00 78.44 109 LYS A CA 1
ATOM 904 C C . LYS A 1 109 ? -5.904 -6.325 4.092 1.00 78.44 109 LYS A C 1
ATOM 906 O O . LYS A 1 109 ? -6.533 -5.879 3.132 1.00 78.44 109 LYS A O 1
ATOM 911 N N . THR A 1 110 ? -4.916 -5.671 4.682 1.00 72.38 110 THR A N 1
ATOM 912 C CA . THR A 1 110 ? -4.345 -4.399 4.242 1.00 72.38 110 THR A CA 1
ATOM 913 C C . THR A 1 110 ? -2.823 -4.506 4.204 1.00 72.38 110 THR A C 1
ATOM 915 O O . THR A 1 110 ? -2.207 -5.211 5.005 1.00 72.38 110 THR A O 1
ATOM 918 N N . TYR A 1 111 ? -2.219 -3.837 3.231 1.00 62.81 111 TYR A N 1
ATOM 919 C CA . TYR A 1 111 ? -0.771 -3.841 3.001 1.00 62.81 111 TYR A CA 1
ATOM 920 C C . TYR A 1 111 ? -0.139 -2.479 3.302 1.00 62.81 111 TYR A C 1
ATOM 922 O O . TYR A 1 111 ? 0.978 -2.210 2.883 1.00 62.81 111 TYR A O 1
ATOM 930 N N . ALA A 1 112 ? -0.893 -1.604 3.966 1.00 60.56 112 ALA A N 1
ATOM 931 C CA . ALA A 1 112 ? -0.611 -0.176 3.993 1.00 60.56 112 ALA A CA 1
ATOM 932 C C . ALA A 1 112 ? 0.142 0.307 5.234 1.00 60.56 112 ALA A C 1
ATOM 934 O O . ALA A 1 112 ? 0.269 1.511 5.378 1.00 60.56 112 ALA A O 1
ATOM 935 N N . LEU A 1 113 ? 0.523 -0.585 6.155 1.00 68.94 113 LEU A N 1
ATOM 936 C CA . LEU A 1 113 ? 1.081 -0.181 7.446 1.00 68.94 113 LEU A CA 1
ATOM 937 C C . LEU A 1 113 ? 2.387 -0.914 7.723 1.00 68.94 113 LEU A C 1
ATOM 939 O O . LEU A 1 113 ? 2.398 -2.153 7.788 1.00 68.94 113 LEU A O 1
ATOM 943 N N . ASP A 1 114 ? 3.447 -0.145 7.941 1.00 72.06 114 ASP A N 1
ATOM 944 C CA . ASP A 1 114 ? 4.630 -0.627 8.650 1.00 72.06 114 ASP A CA 1
ATOM 945 C C . ASP A 1 114 ? 4.329 -0.872 10.149 1.00 72.06 114 ASP A C 1
ATOM 947 O O . ASP A 1 114 ? 3.208 -0.667 10.623 1.00 72.06 114 ASP A O 1
ATOM 951 N N . ASP A 1 115 ? 5.300 -1.377 10.914 1.00 74.19 115 ASP A N 1
ATOM 952 C CA . ASP A 1 115 ? 5.126 -1.664 12.350 1.00 74.19 115 ASP A CA 1
ATOM 953 C C . ASP A 1 115 ? 4.753 -0.418 13.178 1.00 74.19 115 ASP A C 1
ATOM 955 O O . ASP A 1 115 ? 4.008 -0.508 14.163 1.00 74.19 115 ASP A O 1
ATOM 959 N N . PHE A 1 116 ? 5.269 0.755 12.810 1.00 78.06 116 PHE A N 1
ATOM 960 C CA . PHE A 1 116 ? 5.009 1.998 13.530 1.00 78.06 116 PHE A CA 1
ATOM 961 C C . PHE A 1 116 ? 3.599 2.512 13.228 1.00 78.06 116 PHE A C 1
ATOM 963 O O . PHE A 1 116 ? 2.802 2.726 14.146 1.00 78.06 116 PHE A O 1
ATOM 970 N N . GLU A 1 117 ? 3.260 2.632 11.948 1.00 76.31 117 GLU A N 1
ATOM 971 C CA . GLU A 1 117 ? 1.948 3.051 11.463 1.00 76.31 117 GLU A CA 1
ATOM 972 C C . GLU A 1 117 ? 0.849 2.098 11.948 1.00 76.31 117 GLU A C 1
ATOM 974 O O . GLU A 1 117 ? -0.232 2.535 12.354 1.00 76.31 117 GLU A O 1
ATOM 979 N N . PHE A 1 118 ? 1.132 0.792 11.987 1.00 81.62 118 PHE A N 1
ATOM 980 C CA . PHE A 1 118 ? 0.238 -0.218 12.551 1.00 81.62 118 PHE A CA 1
ATOM 981 C C . PHE A 1 118 ? -0.098 0.069 14.012 1.00 81.62 118 PHE A C 1
ATOM 983 O O . PHE A 1 118 ? -1.271 0.061 14.403 1.00 81.62 118 PHE A O 1
ATOM 990 N N . ASN A 1 119 ? 0.923 0.348 14.820 1.00 81.94 119 ASN A N 1
ATOM 991 C CA . ASN A 1 119 ? 0.739 0.642 16.233 1.00 81.94 119 ASN A CA 1
ATOM 992 C C . ASN A 1 119 ? -0.031 1.947 16.452 1.00 81.94 119 ASN A C 1
ATOM 994 O O . ASN A 1 119 ? -0.894 1.994 17.331 1.00 81.94 119 ASN A O 1
ATOM 998 N N . GLU A 1 120 ? 0.216 2.978 15.647 1.00 83.25 120 GLU A N 1
ATOM 999 C CA . GLU A 1 120 ? -0.528 4.239 15.724 1.00 83.25 120 GLU A CA 1
ATOM 1000 C C . GLU A 1 120 ? -2.002 4.061 15.347 1.00 83.25 120 GLU A C 1
ATOM 1002 O O . GLU A 1 120 ? -2.886 4.473 16.104 1.00 83.25 120 GLU A O 1
ATOM 1007 N N . VAL A 1 121 ? -2.298 3.351 14.253 1.00 84.31 121 VAL A N 1
ATOM 1008 C CA . VAL A 1 121 ? -3.683 3.039 13.862 1.00 84.31 121 VAL A CA 1
ATOM 1009 C C . VAL A 1 121 ? -4.385 2.223 14.945 1.00 84.31 121 VAL A C 1
ATOM 1011 O O . VAL A 1 121 ? -5.521 2.535 15.314 1.00 84.31 121 VAL A O 1
ATOM 1014 N N . ARG A 1 122 ? -3.721 1.203 15.502 1.00 86.06 122 ARG A N 1
ATOM 1015 C CA . ARG A 1 122 ? -4.285 0.374 16.573 1.00 86.06 122 ARG A CA 1
ATOM 1016 C C . ARG A 1 122 ? -4.605 1.202 17.817 1.00 86.06 122 ARG A C 1
ATOM 1018 O O . ARG A 1 122 ? -5.723 1.112 18.330 1.00 86.06 122 ARG A O 1
ATOM 1025 N N . LYS A 1 123 ? -3.652 2.011 18.294 1.00 87.06 123 LYS A N 1
ATOM 1026 C CA . LYS A 1 123 ? -3.847 2.900 19.452 1.00 87.06 123 LYS A CA 1
ATOM 1027 C C . LYS A 1 123 ? -5.004 3.862 19.212 1.00 87.06 123 LYS A C 1
ATOM 1029 O O . LYS A 1 123 ? -5.831 4.045 20.102 1.00 87.06 123 LYS A O 1
ATOM 1034 N N . LEU A 1 124 ? -5.075 4.458 18.022 1.00 85.94 124 LEU A N 1
ATOM 1035 C CA . LEU A 1 124 ? -6.124 5.407 17.668 1.00 85.94 124 LEU A CA 1
ATOM 1036 C C . LEU A 1 124 ? -7.507 4.749 17.704 1.00 85.94 124 LEU A C 1
ATOM 1038 O O . LEU A 1 124 ? -8.425 5.281 18.325 1.00 85.94 124 LEU A O 1
ATOM 1042 N N . VAL A 1 125 ? -7.651 3.564 17.106 1.00 87.00 125 VAL A N 1
ATOM 1043 C CA . VAL A 1 125 ? -8.915 2.812 17.119 1.00 87.00 125 VAL A CA 1
ATOM 1044 C C . VAL A 1 125 ? -9.340 2.449 18.542 1.00 87.00 125 VAL A C 1
ATOM 1046 O O . VAL A 1 125 ? -10.520 2.573 18.872 1.00 87.00 125 VAL A O 1
ATOM 1049 N N . GLU A 1 126 ? -8.410 2.029 19.401 1.00 86.12 126 GLU A N 1
ATOM 1050 C CA . GLU A 1 126 ? -8.736 1.736 20.800 1.00 86.12 126 GLU A CA 1
ATOM 1051 C C . GLU A 1 126 ? -9.133 2.983 21.594 1.00 86.12 126 GLU A C 1
ATOM 1053 O O . GLU A 1 126 ? -10.127 2.930 22.319 1.00 86.12 126 GLU A O 1
ATOM 1058 N N . LYS A 1 127 ? -8.439 4.113 21.414 1.00 86.62 127 LYS A N 1
ATOM 1059 C CA . LYS A 1 127 ? -8.814 5.391 22.044 1.00 86.62 127 LYS A CA 1
ATOM 1060 C C . LYS A 1 127 ? -10.231 5.815 21.668 1.00 86.6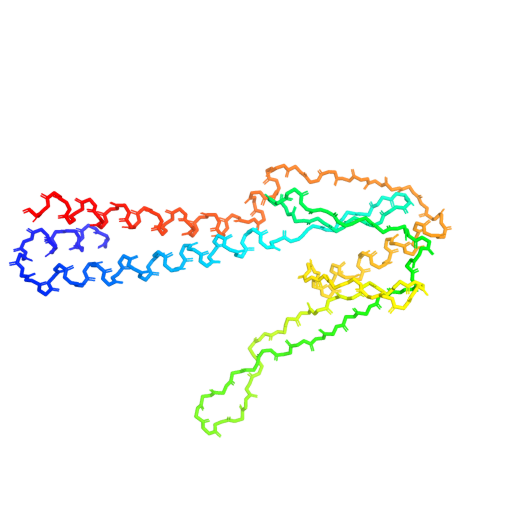2 127 LYS A C 1
ATOM 1062 O O . LYS A 1 127 ? -11.023 6.157 22.542 1.00 86.62 127 LYS A O 1
ATOM 1067 N N . ILE A 1 128 ? -10.584 5.716 20.385 1.00 86.25 128 ILE A N 1
ATOM 1068 C CA . ILE A 1 128 ? -11.927 6.067 19.901 1.00 86.25 128 ILE A CA 1
ATOM 1069 C C . ILE A 1 128 ? -12.987 5.150 20.516 1.00 86.25 128 ILE A C 1
ATOM 1071 O O . ILE A 1 128 ? -14.004 5.631 21.012 1.00 86.25 128 ILE A O 1
ATOM 1075 N N . LYS A 1 129 ? -12.737 3.834 20.564 1.00 84.75 129 LYS A N 1
ATOM 1076 C CA . LYS A 1 129 ? -13.647 2.876 21.217 1.00 84.75 129 LYS A CA 1
ATOM 1077 C C . LYS A 1 129 ? -13.868 3.186 22.696 1.00 84.75 129 LYS A C 1
ATOM 1079 O O . LYS A 1 129 ? -14.981 3.022 23.190 1.00 84.75 129 LYS A O 1
ATOM 1084 N N . ARG A 1 130 ? -12.821 3.639 23.391 1.00 87.44 130 ARG A N 1
ATOM 1085 C CA . ARG A 1 130 ? -12.867 4.053 24.802 1.00 87.44 130 ARG A CA 1
ATOM 1086 C C . ARG A 1 130 ? -13.423 5.466 25.004 1.00 87.44 130 ARG A C 1
ATOM 1088 O O . ARG A 1 130 ? -13.617 5.870 26.144 1.00 87.44 130 ARG A O 1
ATOM 1095 N N . ARG A 1 131 ? -13.727 6.194 23.920 1.00 83.38 131 ARG A N 1
ATOM 1096 C CA . ARG A 1 131 ? -14.160 7.604 23.925 1.00 83.38 131 ARG A CA 1
ATOM 1097 C C . ARG A 1 131 ? -13.139 8.536 24.592 1.00 83.38 131 ARG A C 1
ATOM 1099 O O . ARG A 1 131 ? -13.506 9.507 25.248 1.00 83.38 131 ARG A O 1
ATOM 1106 N N . GLU A 1 132 ? -11.854 8.236 24.423 1.00 82.50 132 GLU A N 1
ATOM 1107 C CA . GLU A 1 132 ? -10.748 9.013 24.983 1.00 82.50 132 GLU A CA 1
ATOM 1108 C C . GLU A 1 132 ? -10.254 10.074 23.985 1.00 82.50 132 GLU A C 1
ATOM 1110 O O . GLU A 1 132 ? -9.699 9.749 22.933 1.00 82.50 132 GLU A O 1
ATOM 1115 N N . GLY A 1 133 ? -10.396 11.352 24.352 1.00 70.88 133 GLY A N 1
ATOM 1116 C CA . GLY A 1 133 ? -9.856 12.492 23.602 1.00 70.88 133 GLY A CA 1
ATOM 1117 C C . GLY A 1 133 ? -10.724 12.977 22.434 1.00 70.88 133 GLY A C 1
ATOM 1118 O O . GLY A 1 133 ? -11.785 12.431 22.138 1.00 70.88 133 GLY A O 1
ATOM 1119 N N . LYS A 1 134 ? -10.272 14.052 21.778 1.00 66.75 134 LYS A N 1
ATOM 1120 C CA . LYS A 1 134 ? -10.865 14.578 20.540 1.00 66.75 134 LYS A CA 1
ATOM 1121 C C . LYS A 1 134 ? -10.027 14.117 19.349 1.00 66.75 134 LYS A C 1
ATOM 1123 O O . LYS A 1 134 ? -8.801 14.175 19.393 1.00 66.75 134 LYS A O 1
ATOM 1128 N N . LEU A 1 135 ? -10.693 13.665 18.291 1.00 65.06 135 LEU A N 1
ATOM 1129 C CA . LEU A 1 135 ? -10.060 13.325 17.020 1.00 65.06 135 LEU A CA 1
ATOM 1130 C C . LEU A 1 135 ? -9.714 14.612 16.266 1.00 65.06 135 LEU A C 1
ATOM 1132 O O . LEU A 1 135 ? -10.580 15.227 15.647 1.00 65.06 135 LEU A O 1
ATOM 1136 N N . GLU A 1 136 ? -8.446 15.009 16.279 1.00 59.41 136 GLU A N 1
ATOM 1137 C CA . GLU A 1 136 ? -7.957 16.003 15.325 1.00 59.41 136 GLU A CA 1
ATOM 1138 C C . GLU A 1 136 ? -7.642 15.310 14.001 1.00 59.41 136 GLU A C 1
ATOM 1140 O O . GLU A 1 136 ? -6.589 14.706 13.800 1.00 59.41 136 GLU A O 1
ATOM 1145 N N . VAL A 1 137 ? -8.601 15.364 13.079 1.00 59.50 137 VAL A N 1
ATOM 1146 C CA . VAL A 1 137 ? -8.411 14.840 11.727 1.00 59.50 137 VAL A CA 1
ATOM 1147 C C . VAL A 1 137 ? -7.612 15.862 10.926 1.00 59.50 137 VAL A C 1
ATOM 1149 O O . VAL A 1 137 ? -8.183 16.738 10.271 1.00 59.50 137 VAL A O 1
ATOM 1152 N N . LYS A 1 138 ? -6.281 15.752 10.935 1.00 59.91 138 LYS A N 1
ATOM 1153 C CA . LYS A 1 138 ? -5.463 16.476 9.958 1.00 59.91 138 LYS A CA 1
ATOM 1154 C C . LYS A 1 138 ? -5.696 15.834 8.587 1.00 59.91 138 LYS A C 1
ATOM 1156 O O . LYS A 1 138 ? -5.248 14.720 8.324 1.00 59.91 138 LYS A O 1
ATOM 1161 N N . LYS A 1 139 ? -6.444 16.509 7.709 1.00 57.75 139 LYS A N 1
ATOM 1162 C CA . LYS A 1 139 ? -6.531 16.098 6.301 1.00 57.75 139 LYS A CA 1
ATOM 1163 C C . LYS A 1 139 ? -5.142 16.247 5.693 1.00 57.75 139 LYS A C 1
ATOM 1165 O O . LYS A 1 139 ? -4.639 17.365 5.629 1.00 57.75 139 LYS A O 1
ATOM 1170 N N . LEU A 1 140 ? -4.562 15.140 5.231 1.00 62.81 140 LEU A N 1
ATOM 1171 C CA . LEU A 1 140 ? -3.389 15.218 4.371 1.00 62.81 140 LEU A CA 1
ATOM 1172 C C . LEU A 1 140 ? -3.779 15.997 3.115 1.00 62.81 140 LEU A C 1
ATOM 1174 O O . LEU A 1 140 ? -4.762 15.665 2.442 1.00 62.81 140 LEU A O 1
ATOM 1178 N N . THR A 1 141 ? -3.037 17.055 2.831 1.00 68.12 141 THR A N 1
ATOM 1179 C CA . THR A 1 141 ? -3.228 17.835 1.610 1.00 68.12 141 THR A CA 1
ATOM 1180 C C . THR A 1 141 ? -2.660 17.074 0.412 1.00 68.12 141 THR A C 1
ATOM 1182 O O . THR A 1 141 ? -1.746 16.260 0.547 1.00 68.12 141 THR A O 1
ATOM 1185 N N . THR A 1 142 ? -3.161 17.359 -0.793 1.00 67.06 142 THR A N 1
ATOM 1186 C CA . THR A 1 142 ? -2.616 16.797 -2.045 1.00 67.06 142 THR A CA 1
ATOM 1187 C C . THR A 1 142 ? -1.104 17.035 -2.175 1.00 67.06 142 THR A C 1
ATOM 1189 O O . THR A 1 142 ? -0.395 16.215 -2.748 1.00 67.06 142 THR A O 1
ATOM 1192 N N . VAL A 1 143 ? -0.595 18.131 -1.601 1.00 73.88 143 VAL A N 1
ATOM 1193 C CA . VAL A 1 143 ? 0.827 18.500 -1.623 1.00 73.88 143 VAL A CA 1
ATOM 1194 C C . VAL A 1 143 ? 1.668 17.583 -0.736 1.00 73.88 143 VAL A C 1
ATOM 1196 O O . VAL A 1 143 ? 2.679 17.061 -1.200 1.00 73.88 143 VAL A O 1
ATOM 1199 N N . GLU A 1 144 ? 1.240 17.335 0.507 1.00 71.38 144 GLU A N 1
ATOM 1200 C CA . GLU A 1 144 ? 1.924 16.396 1.414 1.00 71.38 144 GLU A CA 1
ATOM 1201 C C . GLU A 1 144 ? 2.013 14.996 0.783 1.00 71.38 144 GLU A C 1
ATOM 1203 O O . GLU A 1 144 ? 3.038 14.326 0.889 1.00 71.38 144 GLU A O 1
ATOM 1208 N N . PHE A 1 145 ? 0.982 14.591 0.037 1.00 67.81 145 PHE A N 1
ATOM 1209 C CA . PHE A 1 145 ? 0.974 13.332 -0.704 1.00 67.81 145 PHE A CA 1
ATOM 1210 C C . PHE A 1 145 ? 1.987 13.295 -1.862 1.00 67.81 145 PHE A C 1
ATOM 1212 O O . PHE A 1 145 ? 2.732 12.318 -1.993 1.00 67.81 145 PHE A O 1
ATOM 1219 N N . ILE A 1 146 ? 2.019 14.336 -2.707 1.00 73.25 146 ILE A N 1
ATOM 1220 C CA . ILE A 1 146 ? 2.990 14.429 -3.812 1.00 73.25 146 ILE A CA 1
ATOM 1221 C C . ILE A 1 146 ? 4.406 14.369 -3.249 1.00 73.25 146 ILE A C 1
ATOM 1223 O O . ILE A 1 146 ? 5.255 13.700 -3.824 1.00 73.25 146 ILE A O 1
ATOM 1227 N N . PHE A 1 147 ? 4.643 15.007 -2.103 1.00 81.12 147 PHE A N 1
ATOM 1228 C CA . PHE A 1 147 ? 5.938 14.977 -1.440 1.00 81.12 147 PHE A CA 1
ATOM 1229 C C . PHE A 1 147 ? 6.305 13.571 -0.944 1.00 81.12 147 PHE A C 1
ATOM 1231 O O . PHE A 1 147 ? 7.404 13.093 -1.220 1.00 81.12 147 PHE A O 1
ATOM 1238 N N . GLN A 1 148 ? 5.374 12.866 -0.290 1.00 73.25 148 GLN A N 1
ATOM 1239 C CA . GLN A 1 148 ? 5.588 11.485 0.169 1.00 73.25 148 GLN A CA 1
ATOM 1240 C C . GLN A 1 148 ? 5.884 10.509 -0.978 1.00 73.25 148 GLN A C 1
ATOM 1242 O O . GLN A 1 148 ? 6.638 9.557 -0.796 1.00 73.25 148 GLN A O 1
ATOM 1247 N N . ASN A 1 149 ? 5.324 10.754 -2.164 1.00 76.38 149 ASN A N 1
ATOM 1248 C CA . ASN A 1 149 ? 5.503 9.899 -3.339 1.00 76.38 149 ASN A CA 1
ATOM 1249 C C . ASN A 1 149 ? 6.420 10.523 -4.399 1.00 76.38 149 ASN A C 1
ATOM 1251 O O . ASN A 1 149 ? 6.457 10.053 -5.539 1.00 76.38 149 ASN A O 1
ATOM 1255 N N . PHE A 1 150 ? 7.163 11.572 -4.041 1.00 82.75 150 PHE A N 1
ATOM 1256 C CA . PHE A 1 150 ? 7.927 12.374 -4.993 1.00 82.75 150 PHE A CA 1
ATOM 1257 C C . PHE A 1 150 ? 8.945 11.531 -5.760 1.00 82.75 150 PHE A C 1
ATOM 1259 O O . PHE A 1 150 ? 9.085 11.685 -6.969 1.00 82.75 150 PHE A O 1
ATOM 1266 N N . SER A 1 151 ? 9.603 10.589 -5.081 1.00 80.44 151 SER A N 1
ATOM 1267 C CA . SER A 1 151 ? 10.572 9.671 -5.685 1.00 80.44 151 SER A CA 1
ATOM 1268 C C . SER A 1 151 ? 9.955 8.798 -6.782 1.00 80.44 151 SER A C 1
ATOM 1270 O O . SER A 1 151 ? 10.530 8.672 -7.861 1.00 80.44 151 SER A O 1
ATOM 1272 N N . ILE A 1 152 ? 8.767 8.240 -6.536 1.00 80.88 152 ILE A N 1
ATOM 1273 C CA . ILE A 1 152 ? 8.038 7.392 -7.490 1.00 80.88 152 ILE A CA 1
ATOM 1274 C C . ILE A 1 152 ? 7.579 8.228 -8.686 1.00 80.88 152 ILE A C 1
ATOM 1276 O O . ILE A 1 152 ? 7.773 7.824 -9.831 1.00 80.88 152 ILE A O 1
ATOM 1280 N N . ILE A 1 153 ? 7.016 9.411 -8.422 1.00 83.19 153 ILE A N 1
ATOM 1281 C CA . ILE A 1 153 ? 6.551 10.340 -9.460 1.00 83.19 153 ILE A CA 1
ATOM 1282 C C . ILE A 1 153 ? 7.725 10.778 -10.344 1.00 83.19 153 ILE A C 1
ATOM 1284 O O . ILE A 1 153 ? 7.634 10.706 -11.568 1.00 83.19 153 ILE A O 1
ATOM 1288 N N . LEU A 1 154 ? 8.847 11.175 -9.738 1.00 87.56 154 LEU A N 1
ATOM 1289 C CA . LEU A 1 154 ? 10.051 11.591 -10.453 1.00 87.56 154 LEU A CA 1
ATOM 1290 C C . LEU A 1 154 ? 10.619 10.453 -11.308 1.00 87.56 154 LEU A C 1
ATOM 1292 O O . LEU A 1 154 ? 10.961 10.670 -12.469 1.00 87.56 154 LEU A O 1
ATOM 1296 N N . PHE A 1 155 ? 10.680 9.236 -10.765 1.00 85.38 155 PHE A N 1
ATOM 1297 C CA . PHE A 1 155 ? 11.135 8.062 -11.508 1.00 85.38 155 PHE A CA 1
ATOM 1298 C C . PHE A 1 155 ? 10.252 7.776 -12.729 1.00 85.38 155 PHE A C 1
ATOM 1300 O O . PHE A 1 155 ? 10.763 7.493 -13.813 1.00 85.38 155 PHE A O 1
ATOM 1307 N N . LEU A 1 156 ? 8.933 7.905 -12.576 1.00 86.38 156 LEU A N 1
ATOM 1308 C CA . LEU A 1 156 ? 7.968 7.709 -13.656 1.00 86.38 156 LEU A CA 1
ATOM 1309 C C . LEU A 1 156 ? 8.153 8.767 -14.757 1.00 86.38 156 LEU A C 1
ATOM 1311 O O . LEU A 1 156 ? 8.201 8.418 -15.935 1.00 86.38 156 LEU A O 1
ATOM 1315 N N . ILE A 1 157 ? 8.364 10.035 -14.382 1.00 87.44 157 ILE A N 1
ATOM 1316 C CA . ILE A 1 157 ? 8.684 11.120 -15.324 1.00 87.44 157 ILE A CA 1
ATOM 1317 C C . ILE A 1 157 ? 9.968 10.809 -16.103 1.00 87.44 157 ILE A C 1
ATOM 1319 O O . ILE A 1 157 ? 9.974 10.921 -17.327 1.00 87.44 157 ILE A O 1
ATOM 1323 N N . ILE A 1 158 ? 11.037 10.381 -15.425 1.00 87.94 158 ILE A N 1
ATOM 1324 C CA . ILE A 1 158 ? 12.308 10.030 -16.079 1.00 87.94 158 ILE A CA 1
ATOM 1325 C C . ILE A 1 158 ? 12.106 8.885 -17.078 1.00 87.94 158 ILE A C 1
ATOM 1327 O O . ILE A 1 158 ? 12.561 8.991 -18.215 1.00 87.94 158 ILE A O 1
ATOM 1331 N N . CYS A 1 159 ? 11.393 7.823 -16.690 1.00 85.00 159 CYS A N 1
ATOM 1332 C CA . CYS A 1 159 ? 11.108 6.699 -17.586 1.00 85.00 159 CYS A CA 1
ATOM 1333 C C . CYS A 1 159 ? 10.338 7.154 -18.832 1.00 85.00 159 CYS A C 1
ATOM 1335 O O . CYS A 1 159 ? 10.696 6.773 -19.943 1.00 85.00 159 CYS A O 1
ATOM 1337 N N . LEU A 1 160 ? 9.314 7.995 -18.665 1.00 84.75 160 LEU A N 1
ATOM 1338 C CA . LEU A 1 160 ? 8.523 8.506 -19.787 1.00 84.75 160 LEU A CA 1
ATOM 1339 C C . LEU A 1 160 ? 9.343 9.402 -20.718 1.00 84.75 160 LEU A C 1
ATOM 1341 O O . LEU A 1 160 ? 9.230 9.267 -21.933 1.00 84.75 160 LEU A O 1
ATOM 1345 N N . ILE A 1 161 ? 10.186 10.284 -20.174 1.00 86.62 161 ILE A N 1
ATOM 1346 C CA . ILE A 1 161 ? 11.071 11.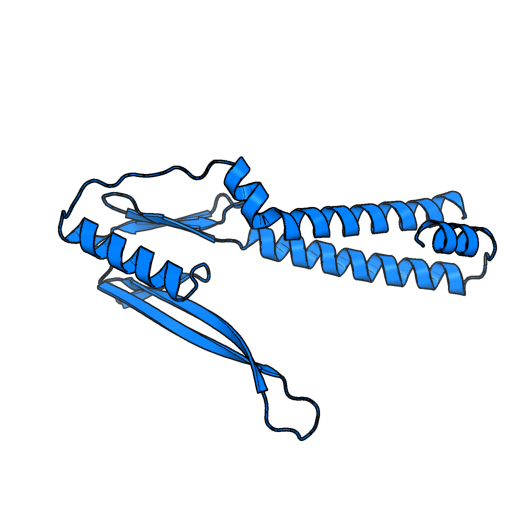138 -20.980 1.00 86.62 161 ILE A CA 1
ATOM 1347 C C . ILE A 1 161 ? 12.044 10.284 -21.796 1.00 86.62 161 ILE A C 1
ATOM 1349 O O . ILE A 1 161 ? 12.266 10.577 -22.969 1.00 86.62 161 ILE A O 1
ATOM 1353 N N . LEU A 1 162 ? 12.607 9.229 -21.199 1.00 83.44 162 LEU A N 1
ATOM 1354 C CA . LEU A 1 162 ? 13.526 8.330 -21.895 1.00 83.44 162 LEU A CA 1
ATOM 1355 C C . LEU A 1 162 ? 12.827 7.582 -23.030 1.00 83.44 162 LEU A C 1
ATOM 1357 O O . LEU A 1 162 ? 13.329 7.625 -24.148 1.00 83.44 162 LEU A O 1
ATOM 1361 N N . VAL A 1 163 ? 11.653 6.997 -22.774 1.00 83.75 163 VAL A N 1
ATOM 1362 C CA . VAL A 1 163 ? 10.862 6.301 -23.805 1.00 83.75 163 VAL A CA 1
ATOM 1363 C C . VAL A 1 163 ? 10.491 7.252 -24.943 1.00 83.75 163 VAL A C 1
ATOM 1365 O O . VAL A 1 163 ? 10.727 6.948 -26.106 1.00 83.75 163 VAL A O 1
ATOM 1368 N N . LEU A 1 164 ? 9.968 8.444 -24.633 1.00 82.94 164 LEU A N 1
ATOM 1369 C CA . LEU A 1 164 ? 9.610 9.428 -25.660 1.00 82.94 164 LEU A CA 1
ATOM 1370 C C . LEU A 1 164 ? 10.833 9.901 -26.456 1.00 82.94 164 LEU A C 1
ATOM 1372 O O . LEU A 1 164 ? 10.752 10.051 -27.674 1.00 82.94 164 LEU A O 1
ATOM 1376 N N . GLY A 1 165 ? 11.965 10.130 -25.788 1.00 78.50 165 GLY A N 1
ATOM 1377 C CA . GLY A 1 165 ? 13.205 10.566 -26.426 1.00 78.50 165 GLY A CA 1
ATOM 1378 C C . GLY A 1 165 ? 13.796 9.511 -27.361 1.00 78.50 165 GLY A C 1
ATOM 1379 O O . GLY A 1 165 ? 14.180 9.842 -28.483 1.00 78.50 165 GLY A O 1
ATOM 1380 N N . LEU A 1 166 ? 13.835 8.252 -26.924 1.00 78.25 166 LEU A N 1
ATOM 1381 C CA . LEU A 1 166 ? 14.333 7.113 -27.700 1.00 78.25 166 LEU A CA 1
ATOM 1382 C C . LEU A 1 166 ? 13.401 6.784 -28.874 1.00 78.25 166 LEU A C 1
ATOM 1384 O O . LEU A 1 166 ? 13.867 6.658 -30.006 1.00 78.25 166 LEU A O 1
ATOM 1388 N N . SER A 1 167 ? 12.087 6.772 -28.648 1.00 77.44 167 SER A N 1
ATOM 1389 C CA . SER A 1 167 ? 11.093 6.592 -29.711 1.00 77.44 167 SER A CA 1
ATOM 1390 C C . SER A 1 167 ? 11.139 7.721 -30.751 1.00 77.44 167 SER A C 1
ATOM 1392 O O . SER A 1 167 ? 11.067 7.459 -31.949 1.00 77.44 167 SER A O 1
ATOM 1394 N N . ASN A 1 168 ? 11.321 8.980 -30.338 1.00 77.00 168 ASN A N 1
ATOM 1395 C CA . ASN A 1 168 ? 11.477 10.098 -31.275 1.00 77.00 168 ASN A CA 1
ATOM 1396 C C . ASN A 1 168 ? 12.798 10.025 -32.061 1.00 77.00 168 ASN A C 1
ATOM 1398 O O . ASN A 1 168 ? 12.837 10.400 -33.233 1.00 77.00 168 ASN A O 1
ATOM 1402 N N . ALA A 1 169 ? 13.875 9.535 -31.439 1.00 72.25 169 ALA A N 1
ATOM 1403 C CA . ALA A 1 169 ? 15.134 9.273 -32.131 1.00 72.25 169 ALA A CA 1
ATOM 1404 C C . ALA A 1 169 ? 14.984 8.156 -33.175 1.00 72.25 169 ALA A C 1
ATOM 1406 O O . ALA A 1 169 ? 15.556 8.271 -34.252 1.00 72.25 169 ALA A O 1
ATOM 1407 N N . LEU A 1 170 ? 14.190 7.119 -32.894 1.00 68.38 170 LEU A N 1
ATOM 1408 C CA . LEU A 1 170 ? 13.865 6.068 -33.863 1.00 68.38 170 LEU A CA 1
ATOM 1409 C C . LEU A 1 170 ? 13.048 6.597 -35.045 1.00 68.38 170 LEU A C 1
ATOM 1411 O O . LEU A 1 170 ? 13.359 6.274 -36.183 1.00 68.38 170 LEU A O 1
ATOM 1415 N N . ILE A 1 171 ? 12.022 7.415 -34.788 1.00 67.06 171 ILE A N 1
ATOM 1416 C CA . ILE A 1 171 ? 11.128 7.931 -35.838 1.00 67.06 171 ILE A CA 1
ATOM 1417 C C . ILE A 1 171 ? 11.845 8.937 -36.747 1.00 67.06 171 ILE A C 1
ATOM 1419 O O . ILE A 1 171 ? 11.652 8.895 -37.955 1.00 67.06 171 ILE A O 1
ATOM 1423 N N . ASN A 1 172 ? 12.665 9.833 -36.187 1.00 65.69 172 ASN A N 1
ATOM 1424 C CA . ASN A 1 172 ? 13.339 10.876 -36.972 1.00 65.69 172 ASN A CA 1
ATOM 1425 C C . ASN A 1 172 ? 14.680 10.440 -37.588 1.00 65.69 172 ASN A C 1
ATOM 1427 O O . ASN A 1 172 ? 15.196 11.163 -38.437 1.00 65.69 172 ASN A O 1
ATOM 1431 N N . ASN A 1 173 ? 15.264 9.317 -37.151 1.00 56.59 173 ASN A N 1
ATOM 1432 C CA . ASN A 1 173 ? 16.475 8.737 -37.755 1.00 56.59 173 ASN A CA 1
ATOM 1433 C C . ASN A 1 173 ? 16.186 7.461 -38.584 1.00 56.59 173 ASN A C 1
ATOM 1435 O O . ASN A 1 173 ? 17.132 6.791 -39.009 1.00 56.59 173 ASN A O 1
ATOM 1439 N N . SER A 1 174 ? 14.908 7.112 -38.788 1.00 47.19 174 SER A N 1
ATOM 1440 C CA . SER A 1 174 ? 14.441 6.139 -39.791 1.00 47.19 174 SER A CA 1
ATOM 1441 C C . SER A 1 174 ? 14.168 6.826 -41.124 1.00 47.19 174 SER A C 1
ATOM 1443 O O . SER A 1 174 ? 14.173 6.078 -42.127 1.00 47.19 174 SER A O 1
#

Radius of gyration: 23.29 Å; chains: 1; bounding box: 45×41×65 Å

Foldseek 3Di:
DVVVVLVVLLPDPDVVSLVVLVVVLVVLVVVLVVLVVVLQLAWDWDDDLFWTKIDGPPDPDIDIDGLVFFPAKDKDWDFDWDDDPPDDTDGPDTQIWMWGQGPVRDIDIDRHDDPVRRVVVRVVSVCSVVVHDDDPPDPDDPVNVCVVCVVSVVSSVVSVCSSVVSVVSSVVSD

pLDDT: mean 75.84, std 11.66, range [33.19, 88.44]